Protein AF-A0A504YPB7-F1 (afdb_monomer_lite)

Radius of gyration: 20.35 Å; chains: 1; bounding box: 39×28×62 Å

Foldseek 3Di:
DPVVVVVVVVVVVVVVVVVVVLVVQLVVQLVVLVVQLVVQVVVCVVVVVPDVSNVVSVVSSCVSCCPRNVPNVPD

pLDDT: mean 80.03, std 13.19, range [41.28, 94.31]

Structure (mmCIF, N/CA/C/O backbone):
data_AF-A0A504YPB7-F1
#
_entry.id   AF-A0A504YPB7-F1
#
loop_
_atom_site.group_PDB
_atom_site.id
_atom_site.type_symbol
_atom_site.label_atom_id
_atom_site.label_alt_id
_atom_site.label_comp_id
_atom_site.label_asym_id
_atom_site.label_entity_id
_atom_site.label_seq_id
_atom_site.pdbx_PDB_ins_code
_atom_site.Cartn_x
_atom_site.Cartn_y
_atom_site.Cartn_z
_atom_site.occupancy
_atom_site.B_iso_or_equiv
_atom_site.auth_seq_id
_atom_site.auth_comp_id
_atom_site.auth_asym_id
_atom_site.auth_atom_id
_atom_site.pdbx_PDB_model_num
ATOM 1 N N . MET A 1 1 ? 24.750 -13.632 -44.190 1.00 47.53 1 MET A N 1
ATOM 2 C CA . MET A 1 1 ? 23.505 -12.994 -43.693 1.00 47.53 1 MET A CA 1
ATOM 3 C C . MET A 1 1 ? 22.827 -13.916 -42.677 1.00 47.53 1 MET A C 1
ATOM 5 O O . MET A 1 1 ? 21.923 -14.647 -43.041 1.00 47.53 1 MET A O 1
ATOM 9 N N . GLY A 1 2 ? 23.296 -13.949 -41.424 1.00 54.50 2 GLY A N 1
ATOM 10 C CA . GLY A 1 2 ? 22.774 -14.871 -40.396 1.00 54.50 2 GLY A CA 1
ATOM 11 C C . GLY A 1 2 ? 22.761 -14.261 -38.993 1.00 54.50 2 GLY A C 1
ATOM 12 O O . GLY A 1 2 ? 21.729 -14.282 -38.333 1.00 54.50 2 GLY A O 1
ATOM 13 N N . SER A 1 3 ? 23.846 -13.597 -38.577 1.00 57.22 3 SER A N 1
ATOM 14 C CA . SER A 1 3 ? 23.962 -13.049 -37.213 1.00 57.22 3 SER A CA 1
ATOM 15 C C . SER A 1 3 ? 22.990 -11.913 -36.879 1.00 57.22 3 SER A C 1
ATOM 17 O O . SER A 1 3 ? 22.529 -11.829 -35.748 1.00 57.22 3 SER A O 1
ATOM 19 N N . PHE A 1 4 ? 22.629 -11.061 -37.846 1.00 56.53 4 PHE A N 1
ATOM 20 C CA . PHE A 1 4 ? 21.797 -9.876 -37.579 1.00 56.53 4 PHE A CA 1
ATOM 21 C C . PHE A 1 4 ? 20.362 -10.239 -37.159 1.00 56.53 4 PHE A C 1
ATOM 23 O O . PHE A 1 4 ? 19.780 -9.605 -36.286 1.00 56.53 4 PHE A O 1
ATOM 30 N N . ARG A 1 5 ? 19.799 -11.312 -37.738 1.00 61.81 5 ARG A N 1
ATOM 31 C CA . ARG A 1 5 ? 18.445 -11.786 -37.402 1.00 61.81 5 ARG A CA 1
ATOM 32 C C . ARG A 1 5 ? 18.388 -12.424 -36.012 1.00 61.81 5 ARG A C 1
ATOM 34 O O . ARG A 1 5 ? 17.412 -12.219 -35.302 1.00 61.81 5 ARG A O 1
ATOM 41 N N . PHE A 1 6 ? 19.443 -13.131 -35.605 1.00 67.19 6 PHE A N 1
ATOM 42 C CA . PHE A 1 6 ? 19.539 -13.707 -34.261 1.00 67.19 6 PHE A CA 1
ATOM 43 C C . PHE A 1 6 ? 19.674 -12.632 -33.178 1.00 67.19 6 PHE A C 1
ATOM 45 O O . PHE A 1 6 ? 18.993 -12.718 -32.160 1.00 67.19 6 PHE A O 1
ATOM 52 N N . GLN A 1 7 ? 20.471 -11.587 -33.422 1.00 72.50 7 GLN A N 1
ATOM 53 C CA . GLN A 1 7 ? 20.651 -10.488 -32.467 1.00 72.50 7 GLN A CA 1
ATOM 54 C C . GLN A 1 7 ? 19.350 -9.718 -32.186 1.00 72.50 7 GLN A C 1
ATOM 56 O O . GLN A 1 7 ? 19.066 -9.382 -31.037 1.00 72.50 7 GLN A O 1
ATOM 61 N N . ILE A 1 8 ? 18.524 -9.480 -33.209 1.00 80.62 8 ILE A N 1
ATOM 62 C CA . ILE A 1 8 ? 17.235 -8.791 -33.036 1.00 80.62 8 ILE A CA 1
ATOM 63 C C . ILE A 1 8 ? 16.286 -9.623 -32.164 1.00 80.62 8 ILE A C 1
ATOM 65 O O . ILE A 1 8 ? 15.678 -9.095 -31.234 1.00 80.62 8 ILE A O 1
ATOM 69 N N . VAL A 1 9 ? 16.191 -10.932 -32.417 1.00 85.44 9 VAL A N 1
ATOM 70 C CA . VAL A 1 9 ? 15.313 -11.830 -31.650 1.00 85.44 9 VAL A CA 1
ATOM 71 C C . VAL A 1 9 ? 15.734 -11.895 -30.183 1.00 85.44 9 VAL A C 1
ATOM 73 O O . VAL A 1 9 ? 14.877 -11.816 -29.304 1.00 85.44 9 VAL A O 1
ATOM 76 N N . THR A 1 10 ? 17.037 -11.970 -29.898 1.00 86.00 10 THR A N 1
ATOM 77 C CA . THR A 1 10 ? 17.532 -11.997 -28.513 1.00 86.00 10 THR A CA 1
ATOM 78 C C . THR A 1 10 ? 17.231 -10.704 -27.760 1.00 86.00 10 THR A C 1
ATOM 80 O O . THR A 1 10 ? 16.860 -10.761 -26.590 1.00 86.00 10 THR A O 1
ATOM 83 N N . VAL A 1 11 ? 17.327 -9.547 -28.424 1.00 86.38 11 VAL A N 1
ATOM 84 C CA . VAL A 1 11 ? 16.992 -8.250 -27.815 1.00 86.38 11 VAL A CA 1
ATOM 85 C C . VAL A 1 11 ? 15.495 -8.159 -27.516 1.00 86.38 11 VAL A C 1
ATOM 87 O O . VAL A 1 11 ? 15.123 -7.780 -26.409 1.00 86.38 11 VAL A O 1
ATOM 90 N N . ILE A 1 12 ? 14.633 -8.569 -28.452 1.00 85.00 12 ILE A N 1
ATOM 91 C CA . ILE A 1 12 ? 13.175 -8.560 -28.247 1.00 85.00 12 ILE A CA 1
ATOM 92 C C . ILE A 1 12 ? 12.782 -9.469 -27.074 1.00 85.00 12 ILE A C 1
ATOM 94 O O . ILE A 1 12 ? 11.996 -9.062 -26.219 1.00 85.00 12 ILE A O 1
ATOM 98 N N . LEU A 1 13 ? 13.358 -10.672 -26.992 1.00 84.81 13 LEU A N 1
ATOM 99 C CA . LEU A 1 13 ? 13.132 -11.596 -25.878 1.00 84.81 13 LEU A CA 1
ATOM 100 C C . LEU A 1 13 ? 13.563 -10.993 -24.538 1.00 84.81 13 LEU A C 1
ATOM 102 O O . LEU A 1 13 ? 12.790 -11.035 -23.583 1.00 84.81 13 LEU A O 1
ATOM 106 N N . LEU A 1 14 ? 14.750 -10.385 -24.475 1.00 82.38 14 LEU A N 1
ATOM 107 C CA . LEU A 1 14 ? 15.229 -9.699 -23.274 1.00 82.38 14 LEU A CA 1
ATOM 108 C C . LEU A 1 14 ? 14.265 -8.587 -22.843 1.00 82.38 14 LEU A C 1
ATOM 110 O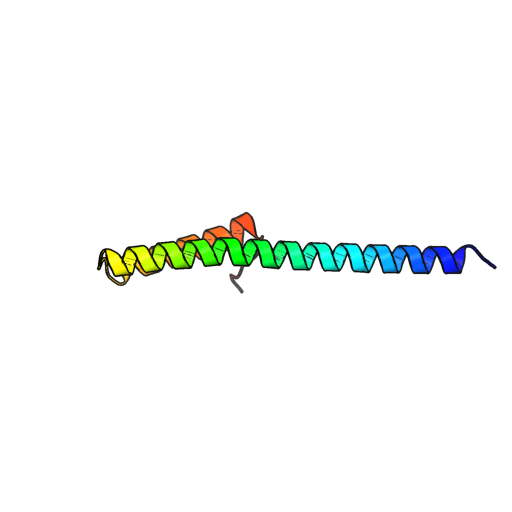 O . LEU A 1 14 ? 13.867 -8.555 -21.680 1.00 82.38 14 LEU A O 1
ATOM 114 N N . CYS A 1 15 ? 13.832 -7.725 -23.768 1.00 81.75 15 CYS A N 1
ATOM 115 C CA . CYS A 1 15 ? 12.883 -6.650 -23.475 1.00 81.75 15 CYS A CA 1
ATOM 116 C C . CYS A 1 15 ? 11.552 -7.182 -22.924 1.00 81.75 15 CYS A C 1
ATOM 118 O O . CYS A 1 15 ? 11.064 -6.668 -21.920 1.00 81.75 15 CYS A O 1
ATOM 120 N N . LEU A 1 16 ? 10.992 -8.237 -23.525 1.00 78.31 16 LEU A N 1
ATOM 121 C CA . LEU A 1 16 ? 9.744 -8.848 -23.056 1.00 78.31 16 LEU A CA 1
ATOM 122 C C . LEU A 1 16 ? 9.888 -9.458 -21.654 1.00 78.31 16 LEU A C 1
ATOM 124 O O . LEU A 1 16 ? 9.010 -9.267 -20.810 1.00 78.31 16 LEU A O 1
ATOM 128 N N . PHE A 1 17 ? 11.004 -10.141 -21.383 1.00 71.88 17 PHE A N 1
ATOM 129 C CA . PHE A 1 17 ? 11.297 -10.698 -20.060 1.00 71.88 17 PHE A CA 1
ATOM 130 C C . PHE A 1 17 ? 11.453 -9.604 -18.996 1.00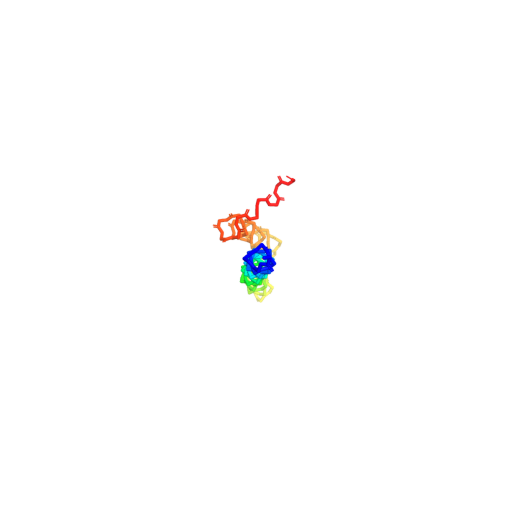 71.88 17 PHE A C 1
ATOM 132 O O . PHE A 1 17 ? 10.879 -9.714 -17.911 1.00 71.88 17 PHE A O 1
ATOM 139 N N . LEU A 1 18 ? 12.170 -8.524 -19.317 1.00 71.69 18 LEU A N 1
ATOM 140 C CA . LEU A 1 18 ? 12.350 -7.367 -18.436 1.00 71.69 18 LEU A CA 1
ATOM 141 C C . LEU A 1 18 ? 11.011 -6.676 -18.130 1.00 71.69 18 LEU A C 1
ATOM 143 O O . LEU A 1 18 ? 10.690 -6.450 -16.963 1.00 71.69 18 LEU A O 1
ATOM 147 N N . SER A 1 19 ? 10.190 -6.399 -19.148 1.00 69.62 19 SER A N 1
ATOM 148 C CA . SER A 1 19 ? 8.869 -5.780 -18.969 1.00 69.62 19 SER A CA 1
ATOM 149 C C . SER A 1 19 ? 7.915 -6.651 -18.148 1.00 69.62 19 SER A C 1
ATOM 151 O O . SER A 1 19 ? 7.233 -6.140 -17.259 1.00 69.62 19 SER A O 1
ATOM 153 N N . SER A 1 20 ? 7.880 -7.963 -18.402 1.00 68.00 20 SER A N 1
ATOM 154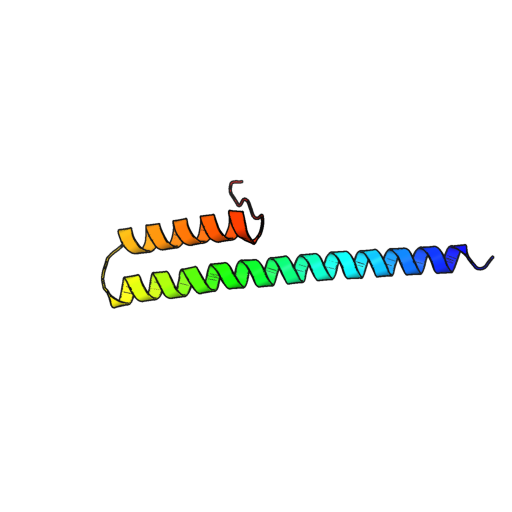 C CA . SER A 1 20 ? 7.030 -8.898 -17.654 1.00 68.00 20 SER A CA 1
ATOM 155 C C . SER A 1 20 ? 7.420 -8.954 -16.176 1.00 68.00 20 SER A C 1
ATOM 157 O O . SER A 1 20 ? 6.556 -8.822 -15.307 1.00 68.00 20 SER A O 1
ATOM 159 N N . SER A 1 21 ? 8.721 -9.053 -15.888 1.00 64.00 21 SER A N 1
ATOM 160 C CA . SER A 1 21 ? 9.226 -9.105 -14.515 1.00 64.00 21 SER A CA 1
ATOM 161 C C . SER A 1 21 ? 8.876 -7.830 -13.738 1.00 64.00 21 SER A C 1
ATOM 163 O O . SER A 1 21 ? 8.341 -7.911 -12.633 1.00 64.00 21 SER A O 1
ATOM 165 N N . ASN A 1 22 ? 9.044 -6.652 -14.351 1.00 62.81 22 ASN A N 1
ATOM 166 C CA . ASN A 1 22 ? 8.688 -5.371 -13.731 1.00 62.81 22 ASN A CA 1
ATOM 167 C C . ASN A 1 22 ? 7.189 -5.273 -13.391 1.00 62.81 22 ASN A C 1
ATOM 169 O O . ASN A 1 22 ? 6.829 -4.851 -12.290 1.00 62.81 22 ASN A O 1
ATOM 173 N N . HIS A 1 23 ? 6.304 -5.705 -14.297 1.00 63.22 23 HIS A N 1
ATOM 174 C CA . HIS A 1 23 ? 4.857 -5.696 -14.050 1.00 63.22 23 HIS A CA 1
ATOM 175 C C . HIS A 1 23 ? 4.425 -6.686 -12.961 1.00 63.22 23 HIS A C 1
ATOM 177 O O . HIS A 1 23 ? 3.536 -6.368 -12.166 1.00 63.22 23 HIS A O 1
ATOM 183 N N . ILE A 1 24 ? 5.040 -7.871 -12.911 1.00 73.88 24 ILE A N 1
ATOM 184 C CA . ILE A 1 24 ? 4.757 -8.879 -11.880 1.00 73.88 24 ILE A CA 1
ATOM 185 C C . ILE A 1 24 ? 5.188 -8.352 -10.507 1.00 73.88 24 ILE A C 1
ATOM 187 O O . ILE A 1 24 ? 4.397 -8.389 -9.564 1.00 73.88 24 ILE A O 1
ATOM 191 N N . TRP A 1 25 ? 6.387 -7.774 -10.410 1.00 71.81 25 TRP A N 1
ATOM 192 C CA . TRP A 1 25 ? 6.901 -7.188 -9.170 1.00 71.81 25 TRP A CA 1
ATOM 193 C C . TRP A 1 25 ? 6.052 -6.017 -8.668 1.00 71.81 25 TRP A C 1
ATOM 195 O O . TRP A 1 25 ? 5.727 -5.958 -7.479 1.00 71.81 25 TRP A O 1
ATOM 205 N N . ALA A 1 26 ? 5.635 -5.115 -9.561 1.00 74.62 26 ALA A N 1
ATOM 206 C CA . ALA A 1 26 ? 4.760 -4.003 -9.200 1.00 74.62 26 ALA A CA 1
ATOM 207 C C . ALA A 1 26 ? 3.412 -4.499 -8.646 1.00 74.62 26 ALA A C 1
ATOM 209 O O . ALA A 1 26 ? 2.950 -4.023 -7.607 1.00 74.62 26 ALA A O 1
ATOM 210 N N . ARG A 1 27 ? 2.805 -5.506 -9.289 1.00 80.75 27 ARG A N 1
ATOM 211 C CA . ARG A 1 27 ? 1.527 -6.088 -8.851 1.00 80.75 27 ARG A CA 1
ATOM 212 C C . ARG A 1 27 ? 1.644 -6.788 -7.497 1.00 80.75 27 ARG A C 1
ATOM 214 O O . ARG A 1 27 ? 0.813 -6.546 -6.623 1.00 80.75 27 ARG A O 1
ATOM 221 N N . GLU A 1 28 ? 2.665 -7.623 -7.316 1.00 86.62 28 GLU A N 1
ATOM 222 C CA . GLU A 1 28 ? 2.939 -8.331 -6.058 1.00 86.62 28 GLU A CA 1
ATOM 223 C C . GLU A 1 28 ? 3.116 -7.334 -4.901 1.00 86.62 28 GLU A C 1
ATOM 225 O O . GLU A 1 28 ? 2.574 -7.509 -3.805 1.00 86.62 28 GLU A O 1
ATOM 230 N N . CYS A 1 29 ? 3.828 -6.235 -5.163 1.00 86.19 29 CYS A N 1
ATOM 231 C CA . CYS A 1 29 ? 4.071 -5.207 -4.168 1.00 86.19 29 CYS A CA 1
ATOM 232 C C . CYS A 1 29 ? 2.797 -4.455 -3.758 1.00 86.19 29 CYS A C 1
ATOM 234 O O . CYS A 1 29 ? 2.505 -4.348 -2.562 1.00 86.19 29 CYS A O 1
ATOM 236 N N . ILE A 1 30 ? 2.010 -3.982 -4.731 1.00 86.81 30 ILE A N 1
ATOM 237 C CA . ILE A 1 30 ? 0.730 -3.307 -4.468 1.00 86.81 30 ILE A CA 1
ATOM 238 C C . ILE A 1 30 ? -0.198 -4.243 -3.691 1.00 86.81 30 ILE A C 1
ATOM 240 O O . ILE A 1 30 ? -0.782 -3.837 -2.685 1.00 86.81 30 ILE A O 1
ATOM 244 N N . HIS A 1 31 ? -0.282 -5.511 -4.104 1.00 90.62 31 HIS A N 1
ATOM 245 C CA . HIS A 1 31 ? -1.098 -6.519 -3.435 1.00 90.62 31 HIS A CA 1
ATOM 246 C C . HIS A 1 31 ? -0.690 -6.708 -1.964 1.00 90.62 31 HIS A C 1
ATOM 248 O O . HIS A 1 31 ? -1.549 -6.748 -1.080 1.00 90.62 31 HIS A O 1
ATOM 254 N N . HIS A 1 32 ? 0.614 -6.735 -1.667 1.00 90.25 32 HIS A N 1
ATOM 255 C CA . HIS A 1 32 ? 1.112 -6.794 -0.292 1.00 90.25 32 HIS A CA 1
ATOM 256 C C . HIS A 1 32 ? 0.664 -5.589 0.553 1.00 90.25 32 HIS A C 1
ATOM 258 O O . HIS A 1 32 ? 0.180 -5.762 1.678 1.00 90.25 32 HIS A O 1
ATOM 264 N N . CYS A 1 33 ? 0.806 -4.370 0.028 1.00 90.00 33 CYS A N 1
ATOM 265 C CA . CYS A 1 33 ? 0.418 -3.156 0.747 1.00 90.00 33 CYS A CA 1
ATOM 266 C C . CYS A 1 33 ? -1.106 -3.057 0.929 1.00 90.00 33 CYS A C 1
ATOM 268 O O . CYS A 1 33 ? -1.569 -2.729 2.025 1.00 90.00 33 CYS A O 1
ATOM 270 N N . HIS A 1 34 ? -1.890 -3.431 -0.085 1.00 92.88 34 HIS A N 1
ATOM 271 C CA . HIS A 1 34 ? -3.351 -3.503 0.010 1.00 92.88 34 HIS A CA 1
ATOM 272 C C . HIS A 1 34 ? -3.819 -4.514 1.056 1.00 92.88 34 HIS A C 1
ATOM 274 O O . HIS A 1 34 ? -4.721 -4.216 1.839 1.00 92.88 34 HIS A O 1
ATOM 280 N N . LYS A 1 35 ? -3.182 -5.688 1.127 1.00 94.31 35 LYS A N 1
ATOM 281 C CA . LYS A 1 35 ? -3.504 -6.695 2.144 1.00 94.31 35 LYS A CA 1
ATOM 282 C C . LYS A 1 35 ? -3.307 -6.145 3.559 1.00 94.31 35 LYS A C 1
ATOM 284 O O . LYS A 1 35 ? -4.152 -6.361 4.423 1.00 94.31 35 LYS A O 1
ATOM 289 N N . ARG A 1 36 ? -2.229 -5.390 3.798 1.00 91.69 36 ARG A N 1
ATOM 290 C CA . ARG A 1 36 ? -2.003 -4.712 5.088 1.00 91.69 36 ARG A CA 1
ATOM 291 C C . ARG A 1 36 ? -3.069 -3.663 5.399 1.00 91.69 36 ARG A C 1
ATOM 293 O O . ARG A 1 36 ? -3.526 -3.604 6.538 1.00 91.69 36 ARG A O 1
ATOM 300 N N . LEU A 1 37 ? -3.468 -2.865 4.408 1.00 93.81 37 LEU A N 1
ATOM 301 C CA . LEU A 1 37 ? -4.539 -1.878 4.562 1.00 93.81 37 LEU A CA 1
ATOM 302 C C . LEU A 1 37 ? -5.859 -2.547 4.963 1.00 93.81 37 LEU A C 1
ATOM 304 O O . LEU A 1 37 ? -6.498 -2.099 5.911 1.00 93.81 37 LEU A O 1
ATOM 308 N N . ALA A 1 38 ? -6.229 -3.639 4.289 1.00 93.56 38 ALA A N 1
ATOM 309 C CA . ALA A 1 38 ? -7.452 -4.385 4.574 1.00 93.56 38 ALA A CA 1
ATOM 310 C C . ALA A 1 38 ? -7.472 -4.930 6.010 1.00 93.56 38 ALA A C 1
ATOM 312 O O . ALA A 1 38 ? -8.438 -4.700 6.731 1.00 93.56 38 ALA A O 1
ATOM 313 N N . ILE A 1 39 ? -6.378 -5.564 6.454 1.00 93.56 39 ILE A N 1
ATOM 314 C CA . ILE A 1 39 ? -6.253 -6.086 7.826 1.00 93.56 39 ILE A CA 1
ATOM 315 C C . ILE A 1 39 ? -6.378 -4.954 8.856 1.00 93.56 39 ILE A C 1
ATOM 317 O O . ILE A 1 39 ? -7.084 -5.091 9.850 1.00 93.56 39 ILE A O 1
ATOM 321 N N . CYS A 1 40 ? -5.713 -3.823 8.614 1.00 92.81 40 CYS A N 1
ATOM 322 C CA . CYS A 1 40 ? -5.758 -2.675 9.517 1.00 92.81 40 CYS A CA 1
ATOM 323 C C . CYS A 1 40 ? -7.166 -2.066 9.595 1.00 92.81 40 CYS A C 1
ATOM 325 O O . CYS A 1 40 ? -7.665 -1.812 10.689 1.00 92.81 40 CYS A O 1
ATOM 327 N N . ASN A 1 41 ? -7.839 -1.892 8.454 1.00 91.50 41 ASN A N 1
ATOM 328 C CA . ASN A 1 41 ? -9.211 -1.389 8.418 1.00 91.50 41 ASN A CA 1
ATOM 329 C C . ASN A 1 41 ? -10.184 -2.334 9.125 1.00 91.50 41 ASN A C 1
ATOM 331 O O . ASN A 1 41 ? -11.039 -1.860 9.868 1.00 91.50 41 ASN A O 1
ATOM 335 N N . GLN A 1 42 ? -10.034 -3.646 8.936 1.00 92.50 42 GLN A N 1
ATOM 336 C CA . GLN A 1 42 ? -10.863 -4.638 9.613 1.00 92.50 42 GLN A CA 1
ATOM 337 C C . GLN A 1 42 ? -10.662 -4.582 11.133 1.00 92.50 42 GLN A C 1
ATOM 339 O O . GLN A 1 42 ? -11.637 -4.481 11.864 1.00 92.50 42 GLN A O 1
ATOM 344 N N . TYR A 1 43 ? -9.415 -4.479 11.603 1.00 91.12 43 TYR A N 1
ATOM 345 C CA . TYR A 1 43 ? -9.127 -4.250 13.023 1.00 91.12 43 TYR A CA 1
ATOM 346 C C . TYR A 1 43 ? -9.789 -2.970 13.563 1.00 91.12 43 TYR A C 1
ATOM 348 O O . TYR A 1 43 ? -10.350 -2.971 14.658 1.00 91.12 43 TYR A O 1
ATOM 356 N N . CYS A 1 44 ? -9.756 -1.872 12.801 1.00 90.31 44 CYS A N 1
ATOM 357 C CA . CYS A 1 44 ? -10.413 -0.627 13.203 1.00 90.31 44 CYS A CA 1
ATOM 358 C C . CYS A 1 44 ? -11.938 -0.765 13.317 1.00 90.31 44 CYS A C 1
ATOM 360 O O . CYS A 1 44 ? -12.532 -0.108 14.175 1.00 90.31 44 CYS A O 1
ATOM 362 N N . LEU A 1 45 ? -12.553 -1.582 12.454 1.00 89.81 45 LEU A N 1
ATOM 363 C CA . LEU A 1 45 ? -13.982 -1.895 12.495 1.00 89.81 45 LEU A CA 1
ATOM 364 C C . LEU A 1 45 ? -14.313 -2.783 13.700 1.00 89.81 45 LEU A C 1
ATOM 366 O O . LEU A 1 45 ? -15.206 -2.434 14.467 1.00 89.81 45 LEU A O 1
ATOM 370 N N . ASP A 1 46 ? -13.550 -3.857 13.912 1.00 92.88 46 ASP A N 1
ATOM 371 C CA . ASP A 1 46 ? -13.764 -4.818 15.003 1.00 92.88 46 ASP A CA 1
ATOM 372 C C . ASP A 1 46 ? -13.649 -4.154 16.383 1.00 92.88 46 ASP A C 1
ATOM 374 O O . ASP A 1 46 ? -14.424 -4.435 17.294 1.00 92.88 46 ASP A O 1
ATOM 378 N N . MET A 1 47 ? -12.702 -3.226 16.532 1.00 90.31 47 MET A N 1
ATOM 379 C CA . MET A 1 47 ? -12.448 -2.507 17.784 1.00 90.31 47 MET A CA 1
ATOM 380 C C . MET A 1 47 ? -13.272 -1.212 17.917 1.00 90.31 47 MET A C 1
ATOM 382 O O . MET A 1 47 ? -13.132 -0.493 18.906 1.00 90.31 47 MET A O 1
ATOM 386 N N . ASN A 1 48 ? -14.108 -0.892 16.922 1.00 86.94 48 ASN A N 1
ATOM 387 C CA . ASN A 1 48 ? -14.971 0.292 16.866 1.00 86.94 48 ASN A CA 1
ATOM 388 C C . ASN A 1 48 ? -14.231 1.626 17.145 1.00 86.94 48 ASN A C 1
ATOM 390 O O . ASN A 1 48 ? -14.752 2.540 17.783 1.00 86.94 48 ASN A O 1
ATOM 394 N N . VAL A 1 49 ? -12.982 1.739 16.669 1.00 78.62 49 VAL A N 1
ATOM 395 C CA . VAL A 1 49 ? -12.024 2.820 17.020 1.00 78.62 49 VAL A CA 1
ATOM 396 C C . VAL A 1 49 ? -12.255 4.102 16.197 1.00 78.62 49 VAL A C 1
ATOM 398 O O . VAL A 1 49 ? -11.562 5.107 16.362 1.00 78.62 49 VAL A O 1
ATOM 401 N N . GLY A 1 50 ? -13.250 4.095 15.309 1.00 80.69 50 GLY A N 1
ATOM 402 C CA . GLY A 1 50 ? -13.654 5.253 14.517 1.00 80.69 50 GLY A CA 1
ATOM 403 C C . GLY A 1 50 ? -12.660 5.667 13.422 1.00 80.69 50 GLY A C 1
ATOM 404 O O . GLY A 1 50 ? -11.672 4.991 13.117 1.00 80.69 50 GLY A O 1
ATOM 405 N N . VAL A 1 51 ? -12.946 6.819 12.808 1.00 80.81 51 VAL A N 1
ATOM 406 C CA . VAL A 1 51 ? -12.301 7.317 11.574 1.00 80.81 51 VAL A CA 1
ATOM 407 C C . VAL A 1 51 ? -10.793 7.547 11.744 1.00 80.81 51 VAL A C 1
ATOM 409 O O . VAL A 1 51 ? -10.010 7.323 10.824 1.00 80.81 51 VAL A O 1
ATOM 412 N N . THR A 1 52 ? -10.343 7.919 12.944 1.00 87.31 52 THR A N 1
ATOM 413 C CA . THR A 1 52 ? -8.928 8.185 13.254 1.00 87.31 52 THR A CA 1
ATOM 414 C C . THR A 1 52 ? -8.036 6.956 13.068 1.00 87.31 52 THR A C 1
ATOM 416 O O . THR A 1 52 ? -6.865 7.092 12.707 1.00 87.31 52 THR A O 1
ATOM 419 N N . CYS A 1 53 ? -8.575 5.758 13.308 1.00 88.50 53 CYS A N 1
ATOM 420 C CA . CYS A 1 53 ? -7.868 4.496 13.104 1.00 88.50 53 CYS A CA 1
ATOM 421 C C . CYS A 1 53 ? -7.684 4.208 11.607 1.00 88.50 53 CYS A C 1
ATOM 423 O O . CYS A 1 53 ? -6.561 3.972 11.158 1.00 88.50 53 CYS A O 1
ATOM 425 N N . GLN A 1 54 ? -8.751 4.355 10.817 1.00 88.19 54 GLN A N 1
ATOM 426 C CA . GLN A 1 54 ? -8.711 4.165 9.363 1.00 88.19 54 GLN A CA 1
ATOM 427 C C . GLN A 1 54 ? -7.725 5.131 8.689 1.00 88.19 54 GLN A C 1
ATOM 429 O O . GLN A 1 54 ? -6.917 4.712 7.860 1.00 88.19 54 GLN A O 1
ATOM 434 N N . THR A 1 55 ? -7.678 6.399 9.114 1.00 90.38 55 THR A N 1
ATOM 435 C CA . THR A 1 55 ? -6.701 7.374 8.597 1.00 90.38 55 THR A CA 1
ATOM 436 C C . THR A 1 55 ? -5.252 6.940 8.847 1.00 90.38 55 THR A C 1
ATOM 438 O O . THR A 1 55 ? -4.381 7.153 8.000 1.00 90.38 55 THR A O 1
ATOM 441 N N . LYS A 1 56 ? -4.960 6.300 9.989 1.00 90.44 56 LYS A N 1
ATOM 442 C CA . LYS A 1 56 ? -3.625 5.736 10.257 1.00 90.44 56 LYS A CA 1
ATOM 443 C C . LYS A 1 56 ? -3.322 4.545 9.345 1.00 90.44 56 LYS A C 1
ATOM 445 O O . LYS A 1 56 ? -2.188 4.431 8.881 1.00 90.44 56 LYS A O 1
ATOM 450 N N . CYS A 1 57 ? -4.312 3.703 9.055 1.00 91.81 57 CYS A N 1
ATOM 451 C CA . CYS A 1 57 ? -4.165 2.589 8.118 1.00 91.81 57 CYS A CA 1
ATOM 452 C C . CYS A 1 57 ? -3.842 3.074 6.699 1.00 91.81 57 CYS A C 1
ATOM 454 O O . CYS A 1 57 ? -2.909 2.559 6.083 1.00 91.81 57 CYS A O 1
ATOM 456 N N . VAL A 1 58 ? -4.535 4.112 6.218 1.00 91.19 58 VAL A N 1
ATOM 457 C CA . VAL A 1 58 ? -4.275 4.732 4.906 1.00 91.19 58 VAL A CA 1
ATOM 458 C C . VAL A 1 58 ? -2.868 5.333 4.845 1.00 91.19 58 VAL A C 1
ATOM 460 O O . VAL A 1 58 ? -2.117 5.034 3.922 1.00 91.19 58 VAL A O 1
ATOM 463 N N . LYS A 1 59 ? -2.433 6.071 5.876 1.00 91.56 59 LYS A N 1
ATOM 464 C CA . LYS A 1 59 ? -1.040 6.558 5.957 1.00 91.56 59 LYS A CA 1
ATOM 465 C C . LYS A 1 59 ? -0.014 5.419 5.959 1.00 91.56 59 LYS A C 1
ATOM 467 O O . LYS A 1 59 ? 1.071 5.546 5.393 1.00 91.56 59 LYS A O 1
ATOM 472 N N . GLY A 1 60 ? -0.337 4.299 6.606 1.00 90.44 60 GLY A N 1
ATOM 473 C CA . GLY A 1 60 ? 0.491 3.093 6.589 1.00 90.44 60 GLY A CA 1
ATOM 474 C C . GLY A 1 60 ? 0.591 2.4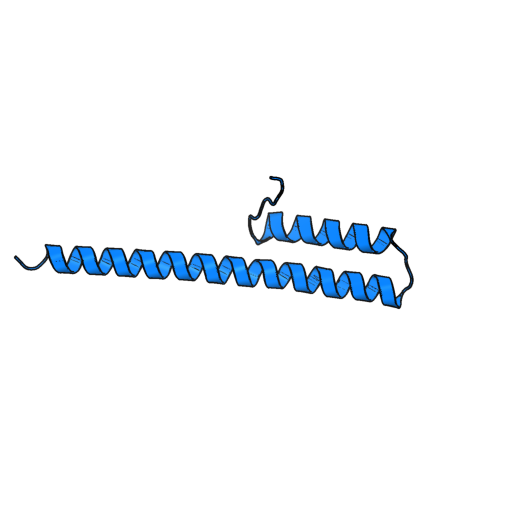66 5.198 1.00 90.44 60 GLY A C 1
ATOM 475 O O . GLY A 1 60 ? 1.670 2.018 4.807 1.00 90.44 60 GLY A O 1
ATOM 476 N N . TYR A 1 61 ? -0.510 2.476 4.445 1.00 91.06 61 TYR A N 1
ATOM 477 C CA . TYR A 1 61 ? -0.549 2.058 3.047 1.00 91.06 61 TYR A CA 1
ATOM 478 C C . TYR A 1 61 ? 0.325 2.952 2.162 1.00 91.06 61 TYR A C 1
ATOM 480 O O . TYR A 1 61 ? 1.214 2.423 1.502 1.00 91.06 61 TYR A O 1
ATOM 488 N N . GLU A 1 62 ? 0.165 4.278 2.227 1.00 90.06 62 GLU A N 1
ATOM 489 C CA . GLU A 1 62 ? 0.979 5.235 1.457 1.00 90.06 62 GLU A CA 1
ATOM 490 C C . GLU A 1 62 ? 2.478 5.057 1.728 1.00 90.06 62 GLU A C 1
ATOM 492 O O . GLU A 1 62 ? 3.307 5.063 0.816 1.00 90.06 62 GLU A O 1
ATOM 497 N N . LYS A 1 63 ? 2.848 4.841 2.997 1.00 89.06 63 LYS A N 1
ATOM 498 C CA . LYS A 1 63 ? 4.239 4.563 3.358 1.00 89.06 63 LYS A CA 1
ATOM 499 C C . LYS A 1 63 ? 4.718 3.247 2.746 1.00 89.06 63 LYS A C 1
ATOM 501 O O . LYS A 1 63 ? 5.844 3.192 2.269 1.00 89.06 63 LYS A O 1
ATOM 506 N N . CYS A 1 64 ? 3.884 2.206 2.756 1.00 87.81 64 CYS A N 1
ATOM 507 C CA . CYS A 1 64 ? 4.212 0.901 2.181 1.00 87.81 64 CYS A CA 1
ATOM 508 C C . CYS A 1 64 ? 4.414 0.979 0.664 1.00 87.81 64 CYS A C 1
ATOM 510 O O . CYS A 1 64 ? 5.414 0.466 0.166 1.00 87.81 64 CYS A O 1
ATOM 512 N N . THR A 1 65 ? 3.512 1.636 -0.066 1.00 87.25 65 THR A N 1
ATOM 513 C CA . THR A 1 65 ? 3.627 1.780 -1.524 1.00 87.25 65 THR A CA 1
ATOM 514 C C . THR A 1 65 ? 4.851 2.607 -1.907 1.00 87.25 65 THR A C 1
ATOM 516 O O . THR A 1 65 ? 5.604 2.201 -2.794 1.00 87.25 65 THR A O 1
ATOM 519 N N . THR A 1 66 ? 5.131 3.677 -1.159 1.00 84.75 66 THR A N 1
ATOM 520 C CA . THR A 1 66 ? 6.310 4.525 -1.382 1.00 84.75 66 THR A CA 1
ATOM 521 C C . THR A 1 66 ? 7.617 3.774 -1.115 1.00 84.75 66 THR A C 1
ATOM 523 O O . THR A 1 66 ? 8.521 3.800 -1.945 1.00 84.75 66 THR A O 1
ATOM 526 N N . THR A 1 67 ? 7.748 3.086 0.028 1.00 81.56 67 THR A N 1
ATOM 527 C CA . THR A 1 67 ? 9.026 2.452 0.407 1.00 81.56 67 THR A CA 1
ATOM 528 C C . THR A 1 67 ? 9.260 1.103 -0.256 1.00 81.56 67 THR A C 1
ATOM 530 O O . THR A 1 67 ? 10.405 0.757 -0.532 1.00 81.56 67 THR A O 1
ATOM 533 N N . ARG A 1 68 ? 8.203 0.311 -0.463 1.00 78.44 68 ARG A N 1
ATOM 534 C CA . ARG A 1 68 ? 8.316 -1.064 -0.960 1.00 78.44 68 ARG A CA 1
ATOM 535 C C . ARG A 1 68 ? 8.141 -1.143 -2.468 1.00 78.44 68 ARG A C 1
ATOM 537 O O . ARG A 1 68 ? 8.835 -1.929 -3.101 1.00 78.44 68 ARG A O 1
ATOM 544 N N . CYS A 1 69 ? 7.214 -0.367 -3.026 1.00 80.31 69 CYS A N 1
ATOM 545 C CA . CYS A 1 69 ? 6.892 -0.446 -4.450 1.00 80.31 69 CYS A CA 1
ATOM 546 C C . CYS A 1 69 ? 7.601 0.632 -5.267 1.00 80.31 69 CYS A C 1
ATOM 548 O O . CYS A 1 69 ? 7.551 0.580 -6.491 1.00 80.31 69 CYS A O 1
ATOM 550 N N . GLY A 1 70 ? 8.230 1.617 -4.610 1.00 69.44 70 GLY A N 1
ATOM 551 C CA . GLY A 1 70 ? 8.755 2.804 -5.287 1.00 69.44 70 GLY A CA 1
ATOM 552 C C . GLY A 1 70 ? 7.655 3.623 -5.969 1.00 69.44 70 GLY A C 1
ATOM 553 O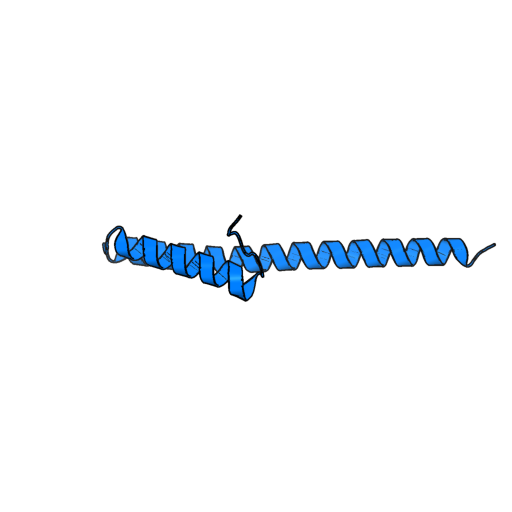 O . GLY A 1 70 ? 7.953 4.490 -6.784 1.00 69.44 70 GLY A O 1
ATOM 554 N N . LEU A 1 71 ? 6.387 3.341 -5.647 1.00 67.56 71 LEU A N 1
ATOM 555 C CA . LEU A 1 71 ? 5.229 4.058 -6.154 1.00 67.56 71 LEU A CA 1
ATOM 556 C C . LEU A 1 71 ? 5.059 5.278 -5.268 1.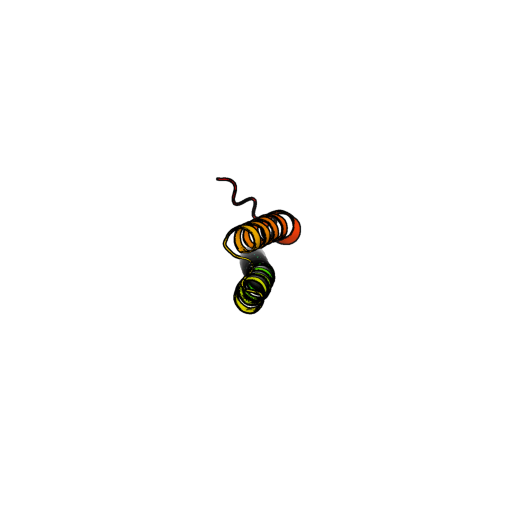00 67.56 71 LEU A C 1
ATOM 558 O O . LEU A 1 71 ? 4.438 5.226 -4.206 1.00 67.56 71 LEU A O 1
ATOM 562 N N . ASN A 1 72 ? 5.690 6.369 -5.678 1.00 56.12 72 ASN A N 1
ATOM 563 C CA . ASN A 1 72 ? 5.409 7.667 -5.106 1.00 56.12 72 ASN A CA 1
ATOM 564 C C . ASN A 1 72 ? 4.117 8.183 -5.752 1.00 56.12 72 ASN A C 1
ATOM 566 O O . ASN A 1 72 ? 4.167 9.005 -6.654 1.00 56.12 72 ASN A O 1
ATOM 570 N N . ASP A 1 73 ? 2.961 7.694 -5.295 1.00 51.88 73 ASP A N 1
ATOM 571 C CA . ASP A 1 73 ? 1.618 8.140 -5.725 1.00 51.88 73 ASP A CA 1
ATOM 572 C C . ASP A 1 73 ? 1.287 9.584 -5.263 1.00 51.88 73 ASP A C 1
ATOM 574 O O . ASP A 1 73 ? 0.132 9.988 -5.143 1.00 51.88 73 ASP A O 1
ATOM 578 N N . ARG A 1 74 ? 2.310 10.400 -4.976 1.00 46.91 74 ARG A N 1
ATOM 579 C CA . ARG A 1 74 ? 2.165 11.846 -4.816 1.00 46.91 74 ARG A CA 1
ATOM 580 C C . ARG A 1 74 ? 2.317 12.511 -6.185 1.00 46.91 74 ARG A C 1
ATOM 582 O O . ARG A 1 74 ? 3.332 13.162 -6.395 1.00 46.91 74 ARG A O 1
ATOM 589 N N . TYR A 1 75 ? 1.281 12.389 -7.017 1.00 41.28 75 TYR A N 1
ATOM 590 C CA . TYR A 1 75 ? 1.125 13.063 -8.318 1.00 41.28 75 TYR A CA 1
ATOM 591 C C . TYR A 1 75 ? 2.133 12.689 -9.415 1.00 41.28 75 TYR A C 1
ATOM 593 O O . TYR A 1 75 ? 3.357 12.848 -9.224 1.00 41.28 75 TYR A O 1
#

Organism: Fasciola gigantica (NCBI:txid46835)

Secondary structure (DSSP, 8-state):
--HHHHHHHHHHHHHHHHHHHHHHHHHHHHHHHHHHHHHHHHHHHHTT--HHHHHHHHHHHHHHHHHHH------

Sequence (75 aa):
MGSFRFQIVTVILLCLFLSSSNHIWARECIHHCHKRLAICNQYCLDMNVGVTCQTKCVKGYEKCTTTRCGLNDRY